Protein AF-A0A1H5RF26-F1 (afdb_monomer)

Foldseek 3Di:
DDDDDPPPPVPDDDDDDDPQWDWDWAQPDDDPLRDIWIWTDDPPDIDIDDDDSDPVCVVVVVVVVVVVVVVVVVVVVVVVVCVVPVDVPPPPD

Secondary structure (DSSP, 8-state):
-----------PPP----TT-EEEEE---SSTTS--EEEEE-SS-EEEEPPPSSHHHHHHHHHHHHHHHHHHHHHHHHHHHHHH-SSTTS---

Solvent-accessible surface area (backbone atoms only — not comparable to full-atom values): 6082 Å² total; per-residue (Å²): 140,79,84,76,79,82,75,81,70,77,83,74,85,85,82,83,92,55,95,80,44,48,78,50,78,44,78,70,50,95,50,93,73,42,55,51,32,44,38,40,39,42,95,89,52,70,50,70,48,81,57,69,80,50,77,87,49,42,65,59,52,51,53,50,52,52,52,52,51,52,54,51,49,54,50,49,52,55,50,50,50,44,69,77,47,81,60,85,84,74,84,86,125

Nearest PDB structures (foldseek):
  3f3f-assembly1_H  TM=2.815E-01  e=5.971E+00  Saccharomyces cerevisiae
  3f3f-assembly1_D  TM=2.711E-01  e=5.604E+00  Saccharomyces cerevisiae

Mean predicted aligned error: 11.02 Å

Sequence (93 aa):
MLAATETSRVAGVTWTVGAEDSVSVEETGPEWKDPPVLVVAGRRSAVLLAVPAGPEEWSACVTFLLRLRDGAGELAEMLAGRVADPGGRDECR

pLDDT: mean 77.76, std 16.04, range [37.5, 96.06]

Organism: NCBI:txid218821

Structure (mmCIF, N/CA/C/O backbone):
data_AF-A0A1H5RF26-F1
#
_entry.id   AF-A0A1H5RF26-F1
#
loop_
_atom_site.group_PDB
_atom_site.id
_atom_site.type_symbol
_atom_site.label_atom_id
_atom_site.label_alt_id
_atom_site.label_comp_id
_atom_site.label_asym_id
_atom_site.label_entity_id
_atom_site.label_seq_id
_atom_site.pdbx_PDB_ins_code
_atom_site.Cartn_x
_atom_site.Cartn_y
_atom_site.Cartn_z
_atom_site.occupancy
_atom_site.B_iso_or_equiv
_atom_site.auth_seq_id
_atom_site.auth_comp_id
_atom_site.auth_asym_id
_atom_site.auth_atom_id
_atom_site.pdbx_PDB_model_num
ATOM 1 N N . MET A 1 1 ? -36.415 -26.270 -7.556 1.00 39.12 1 MET A N 1
ATOM 2 C CA . MET A 1 1 ? -35.883 -25.225 -6.660 1.00 39.12 1 MET A CA 1
ATOM 3 C C . MET A 1 1 ? -34.393 -25.484 -6.496 1.00 39.12 1 MET A C 1
ATOM 5 O O . MET A 1 1 ? -34.024 -26.405 -5.787 1.00 39.12 1 MET A O 1
ATOM 9 N N . LEU A 1 2 ? -33.561 -24.761 -7.245 1.00 37.50 2 LEU A N 1
ATOM 10 C CA . LEU A 1 2 ? -32.102 -24.778 -7.121 1.00 37.50 2 LEU A CA 1
ATOM 11 C C . LEU A 1 2 ? -31.700 -23.335 -6.829 1.00 37.50 2 LEU A C 1
ATOM 13 O O . LEU A 1 2 ? -31.907 -22.464 -7.672 1.00 37.50 2 LEU A O 1
ATOM 17 N N . ALA A 1 3 ? -31.223 -23.078 -5.612 1.00 41.22 3 ALA A N 1
ATOM 18 C CA . ALA A 1 3 ? -30.597 -21.809 -5.280 1.00 41.22 3 ALA A CA 1
ATOM 19 C C . ALA A 1 3 ? -29.251 -21.773 -6.008 1.00 41.22 3 ALA A C 1
ATOM 21 O O . ALA A 1 3 ? -28.384 -22.608 -5.753 1.00 41.22 3 ALA A O 1
ATOM 22 N N . ALA A 1 4 ? -29.116 -20.861 -6.968 1.00 44.41 4 ALA A N 1
ATOM 23 C CA . ALA A 1 4 ? -27.837 -20.585 -7.593 1.00 44.41 4 ALA A CA 1
ATOM 24 C C . ALA A 1 4 ? -26.905 -20.009 -6.525 1.00 44.41 4 ALA A C 1
ATOM 26 O O . ALA A 1 4 ? -27.237 -19.028 -5.863 1.00 44.41 4 ALA A O 1
ATOM 27 N N . THR A 1 5 ? -25.758 -20.654 -6.345 1.00 48.12 5 THR A N 1
ATOM 28 C CA . THR A 1 5 ? -24.670 -20.192 -5.495 1.00 48.12 5 THR A CA 1
ATOM 29 C C . THR A 1 5 ? -24.233 -18.822 -5.999 1.00 48.12 5 THR A C 1
ATOM 31 O O . THR A 1 5 ? -23.670 -18.702 -7.091 1.00 48.12 5 THR A O 1
ATOM 34 N N . GLU A 1 6 ? -24.530 -17.783 -5.224 1.00 41.81 6 GLU A N 1
ATOM 35 C CA . GLU A 1 6 ? -24.053 -16.432 -5.473 1.00 41.81 6 GLU A CA 1
ATOM 36 C C . GLU A 1 6 ? -22.527 -16.459 -5.372 1.00 41.81 6 GLU A C 1
ATOM 38 O O . GLU A 1 6 ? -21.929 -16.476 -4.298 1.00 41.81 6 GLU A O 1
ATOM 43 N N . THR A 1 7 ? -21.878 -16.574 -6.527 1.00 47.12 7 THR A N 1
ATOM 44 C CA . THR A 1 7 ? -20.433 -16.428 -6.624 1.00 47.12 7 THR A CA 1
ATOM 45 C C . THR A 1 7 ? -20.191 -14.934 -6.512 1.00 47.12 7 THR A C 1
ATOM 47 O O . THR A 1 7 ? -20.289 -14.223 -7.513 1.00 47.12 7 THR A O 1
ATOM 50 N N . SER A 1 8 ? -19.955 -14.444 -5.292 1.00 42.16 8 SER A N 1
ATOM 51 C CA . SER A 1 8 ? -19.483 -13.080 -5.067 1.00 42.16 8 SER A CA 1
ATOM 52 C C . SER A 1 8 ? -18.147 -12.932 -5.793 1.00 42.16 8 SER A C 1
ATOM 54 O O . SER A 1 8 ? -17.079 -13.276 -5.287 1.00 42.16 8 SER A O 1
ATOM 56 N N . ARG A 1 9 ? -18.211 -12.500 -7.055 1.00 52.72 9 ARG A N 1
ATOM 57 C CA . ARG A 1 9 ? -17.066 -11.937 -7.751 1.00 52.72 9 ARG A CA 1
ATOM 58 C C . ARG A 1 9 ? -16.766 -10.666 -6.986 1.00 52.72 9 ARG A C 1
ATOM 60 O O . ARG A 1 9 ? -17.483 -9.684 -7.147 1.00 52.72 9 ARG A O 1
ATOM 67 N N . VAL A 1 10 ? -15.749 -10.702 -6.132 1.00 50.50 10 VAL A N 1
ATOM 68 C CA . VAL A 1 10 ? -15.177 -9.483 -5.567 1.00 50.50 10 VAL A CA 1
ATOM 69 C C . VAL A 1 10 ? -14.884 -8.572 -6.758 1.00 50.50 10 VAL A C 1
ATOM 71 O O . VAL A 1 10 ? -14.031 -8.888 -7.589 1.00 50.50 10 VAL A O 1
ATOM 74 N N . ALA A 1 11 ? -15.670 -7.507 -6.912 1.00 59.72 11 ALA A N 1
ATOM 75 C CA . ALA A 1 11 ? -15.486 -6.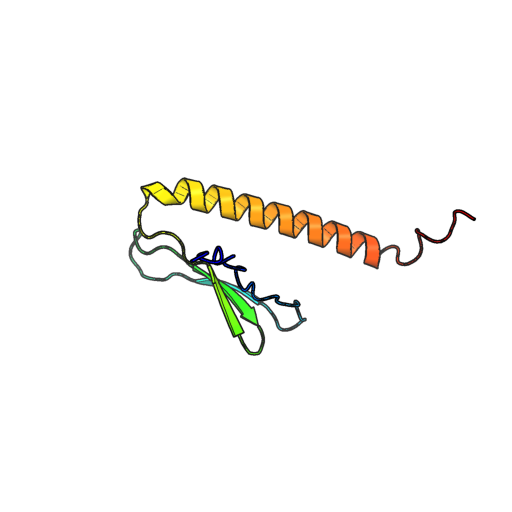529 -7.969 1.00 59.72 11 ALA A CA 1
ATOM 76 C C . ALA A 1 11 ? -14.236 -5.721 -7.612 1.00 59.72 11 ALA A C 1
ATOM 78 O O . ALA A 1 11 ? -14.308 -4.704 -6.930 1.00 59.72 11 ALA A O 1
ATOM 79 N N . GLY A 1 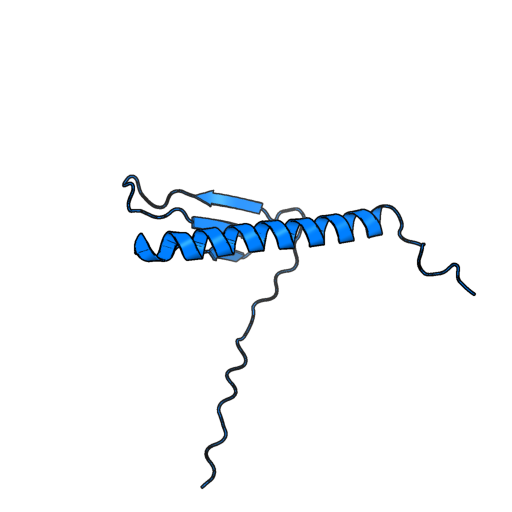12 ? -13.068 -6.244 -7.983 1.00 57.88 12 GLY A N 1
ATOM 80 C CA . GLY A 1 12 ? -11.801 -5.559 -7.782 1.00 57.88 12 GLY A CA 1
ATOM 81 C C . GLY A 1 12 ? -11.744 -4.309 -8.652 1.00 57.88 12 GLY A C 1
ATOM 82 O O . GLY A 1 12 ? -12.057 -4.358 -9.841 1.00 57.88 12 GLY A O 1
ATOM 83 N N . VAL A 1 13 ? -11.331 -3.187 -8.070 1.00 67.88 13 VAL A N 1
ATOM 84 C CA . VAL A 1 13 ? -10.956 -1.999 -8.838 1.00 67.88 13 VAL A CA 1
ATOM 85 C C . VAL A 1 13 ? -9.518 -2.199 -9.304 1.00 67.88 13 VAL A C 1
ATOM 87 O O . VAL A 1 13 ? -8.617 -2.376 -8.487 1.00 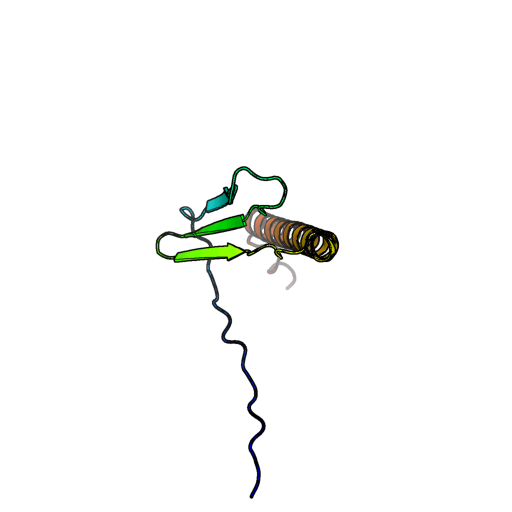67.88 13 VAL A O 1
ATOM 90 N N . THR A 1 14 ? -9.292 -2.199 -10.616 1.00 69.56 14 THR A N 1
ATOM 91 C CA . THR A 1 14 ? -7.938 -2.191 -11.181 1.00 69.56 14 THR A CA 1
ATOM 92 C C . THR A 1 14 ? -7.490 -0.750 -11.380 1.00 69.56 14 THR A C 1
ATOM 94 O O . THR A 1 14 ? -8.154 0.014 -12.077 1.00 69.56 14 THR A O 1
ATOM 97 N N . TRP A 1 15 ? -6.349 -0.392 -10.794 1.00 72.69 15 TRP A N 1
ATOM 98 C CA . TRP A 1 15 ? -5.705 0.905 -10.985 1.00 72.69 15 TRP A CA 1
ATOM 99 C C . TRP A 1 15 ? -4.423 0.736 -11.808 1.00 72.69 15 TRP A C 1
ATOM 101 O O . TRP A 1 15 ? -3.535 -0.034 -11.450 1.00 72.69 15 TRP A O 1
ATOM 111 N N . THR A 1 16 ? -4.334 1.456 -12.927 1.00 79.44 16 THR A N 1
ATOM 112 C CA . THR A 1 16 ? -3.099 1.657 -13.697 1.00 79.44 16 THR A CA 1
ATOM 113 C C . THR A 1 16 ? -2.343 2.899 -13.215 1.00 79.44 16 THR A C 1
ATOM 115 O O . THR A 1 16 ? -2.857 4.005 -13.360 1.00 79.44 16 THR A O 1
ATOM 118 N N . VAL A 1 17 ? -1.132 2.713 -12.682 1.00 80.44 17 VAL A N 1
ATOM 119 C CA . VAL A 1 17 ? -0.281 3.800 -12.164 1.00 80.44 17 VAL A CA 1
ATOM 120 C C . VAL A 1 17 ? 0.156 4.745 -13.291 1.00 80.44 17 VAL A C 1
ATOM 122 O O . VAL A 1 17 ? 0.678 4.298 -14.314 1.00 80.44 17 VAL A O 1
ATOM 125 N N . GLY A 1 18 ? -0.049 6.047 -13.095 1.00 79.19 18 GLY A N 1
ATOM 126 C CA . GLY A 1 18 ? 0.410 7.139 -13.952 1.00 79.19 18 GLY A CA 1
ATOM 127 C C . GLY A 1 18 ? 1.424 8.054 -13.256 1.00 79.19 18 GLY A C 1
ATOM 128 O O . GLY A 1 18 ? 1.621 7.985 -12.050 1.00 79.19 18 GLY A O 1
ATOM 129 N N . ALA A 1 19 ? 2.066 8.940 -14.022 1.00 77.50 19 ALA A N 1
ATOM 130 C CA . ALA A 1 19 ? 3.141 9.813 -13.527 1.00 77.50 19 ALA A CA 1
ATOM 131 C C . ALA A 1 19 ? 2.705 10.833 -12.454 1.00 77.50 19 ALA A C 1
ATOM 133 O O . ALA A 1 19 ? 3.538 11.313 -11.694 1.00 77.50 19 ALA A O 1
ATOM 134 N N . GLU A 1 20 ? 1.413 11.158 -12.406 1.00 80.06 20 GLU A N 1
ATOM 135 C CA . GLU A 1 20 ? 0.828 12.108 -11.450 1.00 80.06 20 GLU A CA 1
ATOM 136 C C . GLU A 1 20 ? 0.277 11.413 -10.194 1.00 80.06 20 GLU A C 1
ATOM 138 O O . GLU A 1 20 ? -0.254 12.082 -9.307 1.00 80.06 20 GLU A O 1
ATOM 143 N N . ASP A 1 21 ? 0.336 10.079 -10.138 1.00 85.62 21 ASP A N 1
ATOM 144 C CA . ASP A 1 21 ? -0.159 9.324 -8.994 1.00 85.62 21 ASP A CA 1
ATOM 145 C C . ASP A 1 21 ? 0.873 9.374 -7.855 1.00 85.62 21 ASP A C 1
ATOM 147 O O . ASP A 1 21 ? 2.083 9.292 -8.078 1.00 85.62 21 ASP A O 1
ATOM 151 N N . SER A 1 22 ? 0.399 9.509 -6.619 1.00 84.75 22 SER A N 1
ATOM 152 C CA . SER A 1 22 ? 1.234 9.662 -5.430 1.00 84.75 22 SER A CA 1
ATOM 153 C C . SER A 1 22 ? 0.842 8.692 -4.318 1.00 84.75 22 SER A C 1
ATOM 155 O O . SER A 1 22 ? -0.267 8.153 -4.280 1.00 84.75 22 SER A O 1
ATOM 157 N N . VAL A 1 23 ? 1.786 8.459 -3.404 1.00 87.38 23 VAL A N 1
ATOM 158 C CA . VAL A 1 23 ? 1.601 7.640 -2.203 1.00 87.38 23 VAL A CA 1
ATOM 159 C C . VAL A 1 23 ? 2.071 8.442 -0.993 1.00 87.38 23 VAL A C 1
ATOM 161 O O . VAL A 1 23 ? 3.206 8.921 -0.981 1.00 87.38 23 VAL A O 1
ATOM 164 N N . SER A 1 24 ? 1.219 8.585 0.020 1.00 86.38 24 SER A N 1
ATOM 165 C CA . SER A 1 24 ? 1.505 9.309 1.266 1.00 86.38 24 SER A CA 1
ATOM 166 C C . SER A 1 24 ? 0.940 8.579 2.486 1.00 86.38 24 SER A C 1
ATOM 168 O O . SER A 1 24 ? 0.041 7.748 2.374 1.00 86.38 24 SER A O 1
ATOM 170 N N . VAL A 1 25 ? 1.481 8.885 3.667 1.00 88.38 25 VAL A N 1
ATOM 171 C CA . VAL A 1 25 ? 0.917 8.473 4.961 1.00 88.38 25 VAL A CA 1
ATOM 172 C C . VAL A 1 25 ? 0.366 9.718 5.641 1.00 88.38 25 VAL A C 1
ATOM 174 O O . VAL A 1 25 ? 1.067 10.728 5.716 1.00 88.38 25 VAL A O 1
ATOM 177 N N . GLU A 1 26 ? -0.874 9.648 6.113 1.00 87.50 26 GLU A N 1
ATOM 178 C CA . GLU A 1 26 ? -1.555 10.752 6.788 1.00 87.50 26 GLU A CA 1
ATOM 179 C C . GLU A 1 26 ? -1.974 10.340 8.201 1.00 87.50 26 GLU A C 1
ATOM 181 O O . GLU A 1 26 ? -2.525 9.257 8.415 1.00 87.50 26 GLU A O 1
ATOM 186 N N . GLU A 1 27 ? -1.713 11.219 9.167 1.00 86.75 27 GLU A N 1
ATOM 187 C CA . GLU A 1 27 ? -2.211 11.073 10.534 1.00 86.75 27 GLU A CA 1
ATOM 188 C C . GLU A 1 27 ? -3.719 11.342 10.555 1.00 86.75 27 GLU A C 1
ATOM 190 O O . GLU A 1 27 ? -4.193 12.330 9.988 1.00 86.75 27 GLU A O 1
ATOM 195 N N . THR A 1 28 ? -4.483 10.475 11.217 1.00 83.00 28 THR A N 1
ATOM 196 C CA . THR A 1 28 ? -5.950 10.603 11.286 1.00 83.00 28 THR A CA 1
ATOM 197 C C . THR A 1 28 ? -6.431 11.385 12.503 1.00 83.00 28 THR A C 1
ATOM 199 O O . THR A 1 28 ? -7.565 11.867 12.514 1.00 83.00 28 THR A O 1
ATOM 202 N N . GLY A 1 29 ? -5.571 11.559 13.506 1.00 82.12 29 GLY A N 1
ATOM 203 C CA . GLY A 1 29 ? -5.865 12.298 14.723 1.00 82.12 29 GLY A CA 1
ATOM 204 C C . GLY A 1 29 ? -4.620 12.485 15.596 1.00 82.12 29 GLY A C 1
ATOM 205 O O . GLY A 1 29 ? -3.557 11.948 15.291 1.00 82.12 29 GLY A O 1
ATOM 206 N N . PRO A 1 30 ? -4.705 13.320 16.643 1.00 80.88 30 PRO A N 1
ATOM 207 C CA . PRO A 1 30 ? -3.566 13.639 17.498 1.00 80.88 30 PRO A CA 1
ATOM 208 C C . PRO A 1 30 ? -3.308 12.593 18.596 1.00 80.88 30 PRO A C 1
ATOM 210 O O . PRO A 1 30 ? -2.311 12.710 19.312 1.00 80.88 30 PRO A O 1
ATOM 213 N N . GLU A 1 31 ? -4.206 11.626 18.808 1.00 80.50 31 GLU A N 1
ATOM 214 C CA . GLU A 1 31 ? -4.059 10.622 19.858 1.00 80.50 31 GLU A CA 1
ATOM 215 C C . GLU A 1 31 ? -3.314 9.382 19.345 1.00 80.50 31 GLU A C 1
ATOM 217 O O . GLU A 1 31 ? -3.490 8.951 18.215 1.00 80.50 31 GLU A O 1
ATOM 222 N N . TRP A 1 32 ? -2.534 8.721 20.209 1.00 77.50 32 TRP A N 1
ATOM 223 C CA . TRP A 1 32 ? -1.775 7.509 19.840 1.00 77.50 32 TRP A CA 1
ATOM 224 C C . TRP A 1 32 ? -2.650 6.340 19.359 1.00 77.50 32 TRP A C 1
ATOM 226 O O . TRP A 1 32 ? -2.154 5.404 18.739 1.00 77.50 32 TRP A O 1
ATOM 236 N N . LYS A 1 33 ? -3.936 6.371 19.717 1.00 78.06 33 LYS A N 1
ATOM 237 C CA . LYS A 1 33 ? -4.945 5.376 19.347 1.00 78.06 33 LYS A CA 1
ATOM 238 C C . LYS A 1 33 ? -5.576 5.661 17.981 1.00 78.06 33 LYS A C 1
ATOM 240 O O . LYS A 1 33 ? -6.295 4.800 17.485 1.00 78.06 33 LYS A O 1
ATOM 245 N N . ASP A 1 34 ? -5.348 6.847 17.417 1.00 79.00 34 ASP A N 1
ATOM 246 C CA . ASP A 1 34 ? -5.843 7.231 16.100 1.00 79.00 34 ASP A CA 1
ATOM 247 C C . ASP A 1 34 ? -4.886 6.635 15.058 1.00 79.00 34 ASP A C 1
ATOM 249 O O . ASP A 1 34 ? -3.717 7.021 15.003 1.00 79.00 34 ASP A O 1
ATOM 253 N N . PRO A 1 35 ? -5.312 5.636 14.268 1.00 81.00 35 PRO A N 1
ATOM 254 C CA . PRO A 1 35 ? -4.375 4.925 13.420 1.00 81.00 35 PRO A CA 1
ATOM 255 C C . PRO A 1 35 ? -4.111 5.720 12.130 1.00 81.00 35 PRO A C 1
ATOM 257 O O . PRO A 1 35 ? -5.063 6.217 11.521 1.00 81.00 35 PRO A O 1
ATOM 260 N N . PRO A 1 36 ? -2.858 5.830 11.657 1.00 84.06 36 PRO A N 1
ATOM 261 C CA . PRO A 1 36 ? -2.560 6.530 10.412 1.00 84.06 36 PRO A CA 1
ATOM 262 C C . PRO A 1 36 ? -3.163 5.796 9.209 1.00 84.06 36 PRO A C 1
ATOM 264 O O . PRO A 1 36 ? -3.432 4.593 9.261 1.00 84.06 36 PRO A O 1
ATOM 267 N N . VAL A 1 37 ? -3.337 6.506 8.097 1.00 86.31 37 VAL A N 1
ATOM 268 C CA . VAL A 1 37 ? -3.826 5.933 6.835 1.00 86.31 37 VAL A CA 1
ATOM 269 C C . VAL A 1 37 ? -2.776 6.046 5.742 1.00 86.31 37 VAL A C 1
ATOM 271 O O . VAL A 1 37 ? -2.091 7.059 5.614 1.00 86.31 37 VAL A O 1
ATOM 274 N N 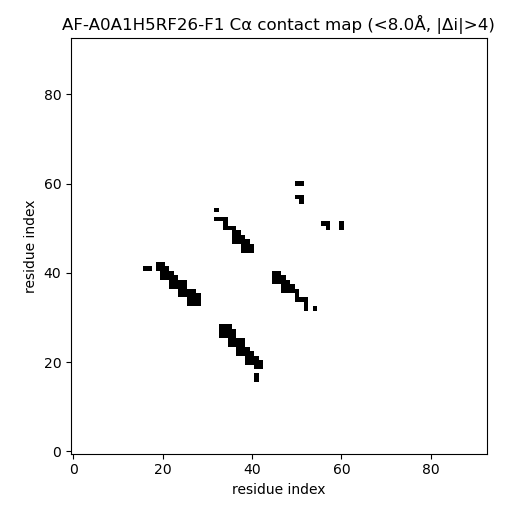. LEU A 1 38 ? -2.663 4.999 4.923 1.00 85.31 38 LEU A N 1
ATOM 275 C CA . LEU A 1 38 ? -1.914 5.063 3.671 1.00 85.31 38 LEU A CA 1
ATOM 276 C C . LEU A 1 38 ? -2.863 5.543 2.573 1.00 85.31 38 LEU A C 1
ATOM 278 O O . LEU A 1 38 ? -3.881 4.897 2.305 1.00 85.31 38 LEU A O 1
ATOM 282 N N . VAL A 1 39 ? -2.515 6.652 1.933 1.00 84.19 39 VAL A N 1
ATOM 283 C CA . VAL A 1 39 ? -3.260 7.229 0.819 1.00 84.19 39 VAL A CA 1
ATOM 284 C C . VAL A 1 39 ? -2.491 6.962 -0.463 1.00 84.19 39 VAL A C 1
ATOM 286 O O . VAL A 1 39 ? -1.337 7.356 -0.614 1.00 84.19 39 VAL A O 1
ATOM 289 N N . VAL A 1 40 ? -3.149 6.296 -1.404 1.00 84.50 40 VAL A N 1
ATOM 290 C CA . VAL A 1 40 ? -2.703 6.227 -2.793 1.00 84.50 40 VAL A CA 1
ATOM 291 C C . VAL A 1 40 ? -3.637 7.154 -3.558 1.00 84.50 40 VAL A C 1
ATOM 293 O O . VAL A 1 40 ? -4.831 6.869 -3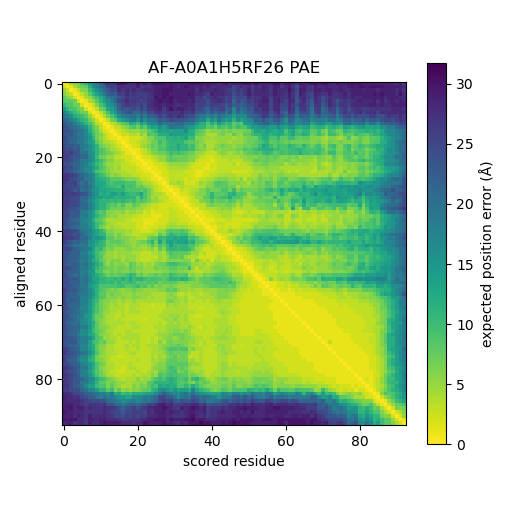.674 1.00 84.50 40 VAL A O 1
ATOM 296 N N . ALA A 1 41 ? -3.127 8.281 -4.047 1.00 83.06 41 ALA A N 1
ATOM 297 C CA . ALA A 1 41 ? -3.914 9.293 -4.744 1.00 83.06 41 ALA A CA 1
ATOM 298 C C . ALA A 1 41 ? -3.582 9.301 -6.235 1.00 83.06 41 ALA A C 1
ATOM 300 O O . ALA A 1 41 ? -2.428 9.417 -6.628 1.00 83.06 41 ALA A O 1
ATOM 301 N N . GLY A 1 42 ? -4.609 9.184 -7.069 1.00 78.06 42 GLY A N 1
ATOM 302 C CA . GLY A 1 42 ? -4.509 9.397 -8.501 1.00 78.06 42 GLY A CA 1
ATOM 303 C C . GLY A 1 42 ? -5.335 10.590 -8.940 1.00 78.06 42 GLY A C 1
ATOM 304 O O . GLY A 1 42 ? -6.118 11.161 -8.178 1.00 78.06 42 GLY A O 1
ATOM 305 N N . ARG A 1 43 ? -5.215 10.955 -10.216 1.00 71.75 43 ARG A N 1
ATOM 306 C CA . ARG A 1 43 ? -5.801 12.200 -10.749 1.00 71.75 43 ARG A CA 1
ATOM 307 C C . ARG A 1 43 ? -7.318 12.357 -10.530 1.00 71.75 43 ARG A C 1
ATOM 309 O O . ARG A 1 43 ? -7.824 13.477 -10.564 1.00 71.75 43 ARG A O 1
ATOM 316 N N . ARG A 1 44 ? -8.066 11.258 -10.385 1.00 71.50 44 ARG A N 1
ATOM 317 C CA . ARG A 1 44 ? -9.539 11.267 -10.230 1.00 71.50 44 ARG A CA 1
ATOM 318 C C . ARG A 1 44 ? -10.060 10.430 -9.064 1.00 71.50 44 ARG A C 1
ATOM 320 O O . ARG A 1 44 ? -11.266 10.410 -8.837 1.00 71.50 44 ARG A O 1
ATOM 327 N N . SER A 1 45 ? -9.189 9.718 -8.364 1.00 72.31 45 SER A N 1
ATOM 328 C CA . SER A 1 45 ? -9.584 8.751 -7.343 1.00 72.31 45 SER A CA 1
ATOM 329 C C . SER A 1 45 ? -8.459 8.564 -6.347 1.00 72.31 45 SER A C 1
ATOM 331 O O . SER A 1 45 ? -7.300 8.516 -6.747 1.00 72.31 45 SER A O 1
ATOM 333 N N . ALA A 1 46 ? -8.810 8.398 -5.078 1.00 76.81 46 ALA A N 1
ATOM 334 C CA . ALA A 1 46 ? -7.882 7.972 -4.046 1.00 76.81 46 ALA A CA 1
ATOM 335 C C . ALA A 1 46 ? -8.342 6.631 -3.475 1.00 76.81 46 ALA A C 1
ATOM 337 O O . ALA A 1 46 ? -9.541 6.394 -3.308 1.00 76.81 46 ALA A O 1
ATOM 338 N N . VAL A 1 47 ? -7.381 5.764 -3.184 1.00 81.31 47 VAL A N 1
ATOM 339 C CA . VAL A 1 47 ? -7.584 4.551 -2.399 1.00 81.31 47 VAL A CA 1
ATOM 340 C C . VAL A 1 47 ? -6.948 4.794 -1.043 1.00 81.31 47 VAL A C 1
ATOM 342 O O . VAL A 1 47 ? -5.765 5.120 -0.958 1.00 81.31 47 VAL A O 1
ATOM 345 N N . LEU A 1 48 ? -7.744 4.636 0.010 1.00 80.81 48 LEU A N 1
ATOM 346 C CA . LEU A 1 48 ? -7.264 4.689 1.382 1.00 80.81 48 LEU A CA 1
ATOM 347 C C . LEU A 1 48 ? -7.174 3.269 1.921 1.00 80.81 48 LEU A C 1
ATOM 349 O O . LEU A 1 48 ? -8.144 2.510 1.857 1.00 80.81 48 LEU A O 1
ATOM 353 N N . LEU A 1 49 ? -6.019 2.921 2.476 1.00 83.56 49 LEU A N 1
ATOM 354 C CA . LEU A 1 49 ? -5.888 1.717 3.275 1.00 83.56 49 LEU A CA 1
ATOM 355 C C . LEU A 1 49 ? -6.250 2.059 4.723 1.00 83.56 49 LEU A C 1
ATOM 357 O O . LEU A 1 49 ? -5.490 2.732 5.419 1.00 83.56 49 LEU A O 1
ATOM 361 N N . ALA A 1 50 ? -7.420 1.603 5.162 1.00 80.88 50 ALA A N 1
ATOM 362 C CA . ALA A 1 50 ? -7.844 1.755 6.545 1.00 80.88 50 ALA A CA 1
ATOM 363 C C . ALA A 1 50 ? -7.078 0.775 7.443 1.00 80.88 50 ALA A C 1
ATOM 365 O O . ALA A 1 50 ? -7.059 -0.432 7.190 1.00 80.88 50 ALA A O 1
ATOM 366 N N . VAL A 1 51 ? -6.467 1.301 8.499 1.00 83.88 51 VAL A N 1
ATOM 367 C CA . VAL A 1 51 ? -5.850 0.499 9.555 1.00 83.88 51 VAL A CA 1
ATOM 368 C C . VAL A 1 51 ? -6.932 0.121 10.577 1.00 83.88 51 VAL A C 1
ATOM 370 O O . VAL A 1 51 ? -7.789 0.955 10.885 1.00 83.88 51 VAL A O 1
ATOM 373 N N . PRO A 1 52 ? -6.941 -1.121 11.097 1.00 84.38 52 PRO A N 1
ATOM 374 C CA . PRO A 1 52 ? -7.894 -1.530 12.123 1.00 84.38 52 PRO A CA 1
ATOM 375 C C . PRO A 1 52 ? -7.862 -0.613 13.351 1.00 84.38 52 PRO A C 1
ATOM 377 O O . PRO A 1 52 ? -6.800 -0.156 13.767 1.00 84.38 52 PRO A O 1
ATOM 380 N N . ALA A 1 53 ? -9.021 -0.373 13.965 1.00 79.12 53 ALA A N 1
ATOM 381 C CA . ALA A 1 53 ? -9.119 0.499 15.138 1.00 79.12 53 ALA A CA 1
ATOM 382 C C . ALA A 1 53 ? -8.511 -0.130 16.408 1.00 79.12 53 ALA A C 1
ATOM 384 O O . ALA A 1 53 ? -8.075 0.592 17.301 1.00 79.12 53 ALA A O 1
ATOM 385 N N . GLY A 1 54 ? -8.496 -1.464 16.495 1.00 83.00 54 GLY A N 1
ATOM 386 C CA . GLY A 1 54 ? -8.002 -2.210 17.652 1.00 83.00 54 GLY A CA 1
ATOM 387 C C . GLY A 1 54 ? -6.484 -2.434 17.606 1.00 83.00 54 GLY A C 1
ATOM 388 O O . GLY A 1 54 ? -6.003 -3.048 16.646 1.00 83.00 54 GLY A O 1
ATOM 389 N N . PRO A 1 55 ? -5.714 -2.016 18.633 1.00 82.00 55 PRO A N 1
ATOM 390 C CA . PRO A 1 55 ? -4.273 -2.269 18.718 1.00 82.00 55 PRO A CA 1
ATOM 391 C C . PRO A 1 55 ? -3.882 -3.750 18.621 1.00 82.00 55 PRO A C 1
ATOM 393 O O . PRO A 1 55 ? -2.790 -4.090 18.166 1.00 82.00 55 PRO A O 1
ATOM 396 N N . GLU A 1 56 ? -4.775 -4.646 19.027 1.00 87.56 56 GLU A N 1
ATOM 397 C CA . GLU A 1 56 ? -4.614 -6.094 18.943 1.00 87.56 56 GLU A CA 1
ATOM 398 C C . GLU A 1 56 ? -4.510 -6.613 17.498 1.00 87.56 56 GLU A C 1
ATOM 400 O O . GLU A 1 56 ? -3.859 -7.630 17.253 1.00 87.56 56 GLU A O 1
ATOM 405 N N . GLU A 1 57 ? -5.076 -5.894 16.525 1.00 87.56 57 GLU A N 1
ATOM 406 C CA . GLU A 1 57 ? -5.039 -6.257 15.103 1.00 87.56 57 GLU A CA 1
ATOM 407 C C . GLU A 1 57 ? -3.863 -5.600 14.359 1.00 87.56 57 GLU A C 1
ATOM 409 O O . GLU A 1 57 ? -3.526 -5.985 13.232 1.00 87.56 57 GLU A O 1
ATOM 414 N N . TRP A 1 58 ? -3.177 -4.636 14.984 1.00 89.81 58 TRP A N 1
ATOM 415 C CA . TRP A 1 58 ? -2.119 -3.859 14.334 1.00 89.81 58 TRP A CA 1
ATOM 416 C C . TRP A 1 58 ? -0.921 -4.711 13.932 1.00 89.81 58 TRP A C 1
ATOM 418 O O . TRP A 1 58 ? -0.333 -4.469 12.884 1.00 89.81 58 TRP A O 1
ATOM 428 N N . SER A 1 59 ? -0.579 -5.752 14.697 1.00 90.56 59 SER A N 1
ATOM 429 C CA . SER A 1 59 ? 0.518 -6.661 14.330 1.00 90.56 59 SER A CA 1
ATOM 430 C C . SER A 1 59 ? 0.261 -7.369 12.990 1.00 90.56 59 SER A C 1
ATOM 432 O O . SER A 1 59 ? 1.156 -7.470 12.141 1.00 90.56 59 SER A O 1
AT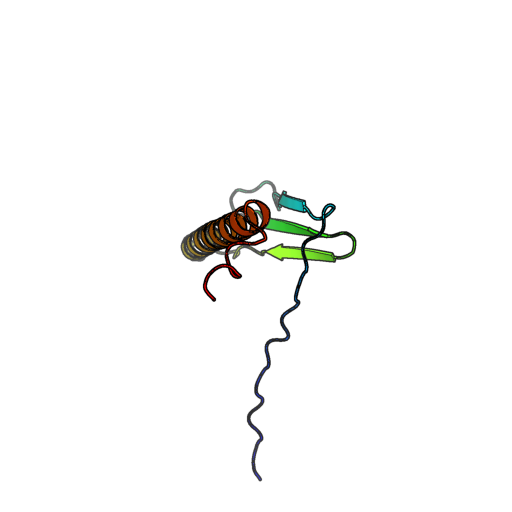OM 434 N N . ALA A 1 60 ? -0.981 -7.804 12.757 1.00 89.06 60 ALA A N 1
ATOM 435 C CA . ALA A 1 60 ? -1.382 -8.393 11.485 1.00 89.06 60 ALA A CA 1
ATOM 436 C C . ALA A 1 60 ? -1.377 -7.343 10.363 1.00 89.06 60 ALA A C 1
ATOM 438 O O . ALA A 1 60 ? -0.864 -7.617 9.276 1.00 89.06 60 ALA A O 1
ATOM 439 N N . CYS A 1 61 ? -1.862 -6.128 10.646 1.00 90.50 61 CYS A N 1
ATOM 440 C CA . CYS A 1 61 ? -1.817 -5.006 9.705 1.00 90.50 61 CYS A CA 1
ATOM 441 C C . CYS A 1 61 ? -0.375 -4.659 9.292 1.00 90.50 61 CYS A C 1
ATOM 443 O O . CYS A 1 61 ? -0.085 -4.546 8.103 1.00 90.50 61 CYS A O 1
ATOM 445 N N . VAL A 1 62 ? 0.559 -4.577 10.245 1.00 92.38 62 VAL A N 1
ATOM 446 C CA . VAL A 1 62 ? 1.992 -4.351 9.987 1.00 92.38 62 VAL A CA 1
ATOM 447 C C . VAL A 1 62 ? 2.564 -5.459 9.107 1.00 92.38 62 VAL A C 1
ATOM 449 O O . VAL A 1 62 ? 3.247 -5.180 8.124 1.00 92.38 62 VAL A O 1
ATOM 452 N N . THR A 1 63 ? 2.251 -6.719 9.408 1.00 94.38 63 THR A N 1
ATOM 453 C CA . THR A 1 63 ? 2.726 -7.862 8.614 1.00 94.38 63 THR A CA 1
ATOM 454 C C . THR A 1 63 ? 2.221 -7.792 7.171 1.00 94.38 63 THR A C 1
ATOM 456 O O . THR A 1 63 ? 2.974 -8.059 6.234 1.00 94.38 63 THR A O 1
ATOM 459 N N . PHE A 1 64 ? 0.957 -7.411 6.975 1.00 92.44 64 PHE A N 1
ATOM 460 C CA . PHE A 1 64 ? 0.383 -7.204 5.649 1.00 92.44 64 PHE A CA 1
ATOM 461 C C . PHE A 1 64 ? 1.069 -6.054 4.899 1.00 92.44 64 PHE A C 1
ATOM 463 O O . PHE A 1 64 ? 1.460 -6.235 3.748 1.00 92.44 64 PHE A O 1
ATOM 470 N N . LEU A 1 65 ? 1.279 -4.908 5.554 1.00 91.88 65 LEU A N 1
ATOM 471 C CA . LEU A 1 65 ? 1.957 -3.746 4.968 1.00 91.88 65 LEU A CA 1
ATOM 472 C C . LEU A 1 65 ? 3.391 -4.067 4.526 1.00 91.88 65 LEU A C 1
ATOM 474 O O . LEU A 1 65 ? 3.811 -3.646 3.450 1.00 91.88 65 LEU A O 1
ATOM 478 N N . LEU A 1 66 ? 4.130 -4.849 5.318 1.00 94.19 66 LEU A N 1
ATOM 479 C CA . LEU A 1 66 ? 5.476 -5.297 4.953 1.00 94.19 66 LEU A CA 1
ATOM 480 C C . LEU A 1 66 ? 5.452 -6.185 3.704 1.00 94.19 66 LEU A C 1
ATOM 482 O O . LEU A 1 66 ? 6.214 -5.944 2.775 1.00 94.19 66 LEU A O 1
ATOM 486 N N . ARG A 1 67 ? 4.522 -7.144 3.630 1.00 94.75 67 ARG A N 1
ATOM 487 C CA . ARG A 1 67 ? 4.353 -7.989 2.435 1.00 94.75 67 ARG A CA 1
ATOM 488 C C . ARG A 1 67 ? 3.953 -7.182 1.202 1.00 94.75 67 ARG A C 1
ATOM 490 O O . ARG A 1 67 ? 4.429 -7.474 0.110 1.00 94.75 67 ARG A O 1
ATOM 497 N N . LEU A 1 68 ? 3.093 -6.176 1.370 1.00 91.12 68 LEU A N 1
ATOM 498 C CA . LEU A 1 68 ? 2.705 -5.267 0.293 1.00 91.12 68 LEU A CA 1
ATOM 499 C C . LEU A 1 68 ? 3.916 -4.489 -0.235 1.00 91.12 68 LEU A C 1
ATOM 501 O O . LEU A 1 68 ? 4.107 -4.416 -1.447 1.00 91.12 68 LEU A O 1
ATOM 505 N N . ARG A 1 69 ? 4.748 -3.946 0.663 1.00 91.31 69 ARG A N 1
ATOM 506 C CA . ARG A 1 69 ? 5.997 -3.260 0.303 1.00 91.31 69 ARG A CA 1
ATOM 507 C C . ARG A 1 69 ? 6.935 -4.187 -0.463 1.00 91.31 69 ARG A C 1
ATOM 509 O O . ARG A 1 69 ? 7.443 -3.790 -1.507 1.00 91.31 69 ARG A O 1
ATOM 516 N N . ASP A 1 70 ? 7.158 -5.393 0.047 1.00 94.94 70 ASP A N 1
ATOM 517 C CA . ASP A 1 70 ? 8.097 -6.338 -0.555 1.00 94.94 70 ASP A CA 1
ATOM 518 C C . ASP A 1 70 ? 7.614 -6.759 -1.959 1.00 94.94 70 ASP A C 1
ATOM 520 O O . ASP A 1 70 ? 8.372 -6.663 -2.921 1.00 94.94 70 ASP A O 1
ATOM 524 N N . GLY A 1 71 ? 6.322 -7.073 -2.123 1.00 94.19 71 GLY A N 1
ATOM 525 C CA . GLY A 1 71 ? 5.740 -7.380 -3.437 1.00 94.19 71 GLY A CA 1
ATOM 526 C C . GLY A 1 71 ? 5.757 -6.200 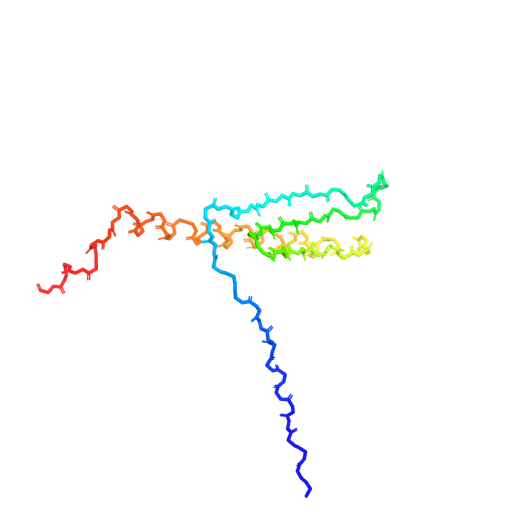-4.422 1.00 94.19 71 GLY A C 1
ATOM 527 O O . GLY A 1 71 ? 5.967 -6.394 -5.620 1.00 94.19 71 GLY A O 1
ATOM 528 N N . ALA A 1 72 ? 5.573 -4.964 -3.941 1.00 90.62 72 ALA A N 1
ATOM 529 C CA . ALA A 1 72 ? 5.728 -3.767 -4.769 1.00 90.62 72 ALA A CA 1
ATOM 530 C C . ALA A 1 72 ? 7.189 -3.559 -5.211 1.00 90.62 72 ALA A C 1
ATOM 532 O O . ALA A 1 72 ? 7.429 -3.166 -6.354 1.00 90.62 72 ALA A O 1
ATOM 533 N N . GLY A 1 73 ? 8.153 -3.857 -4.333 1.00 94.81 73 GLY A N 1
ATOM 534 C CA . GLY A 1 73 ? 9.584 -3.842 -4.639 1.00 94.81 73 GLY A CA 1
ATOM 535 C C . GLY A 1 73 ? 9.955 -4.848 -5.727 1.00 94.81 73 GLY A C 1
ATOM 536 O O . GLY A 1 73 ? 10.540 -4.462 -6.737 1.00 94.81 73 GLY A O 1
ATOM 537 N N . GLU A 1 74 ? 9.527 -6.104 -5.583 1.00 96.06 74 GLU A N 1
ATOM 538 C CA . GLU A 1 74 ? 9.737 -7.148 -6.598 1.00 96.06 74 GLU A CA 1
ATOM 539 C C . GLU A 1 74 ? 9.162 -6.740 -7.966 1.00 96.06 74 GLU A C 1
ATOM 541 O O . GLU A 1 74 ? 9.825 -6.871 -8.998 1.00 96.06 74 GLU A O 1
ATOM 546 N N . LEU A 1 75 ? 7.944 -6.181 -7.996 1.00 91.44 75 LEU A N 1
ATOM 547 C CA . LEU A 1 75 ? 7.337 -5.691 -9.236 1.00 91.44 75 LEU A CA 1
ATOM 548 C C . LEU A 1 75 ? 8.161 -4.559 -9.869 1.00 91.44 75 LEU A C 1
ATOM 550 O O . LEU A 1 75 ? 8.350 -4.549 -11.089 1.00 91.44 75 LEU A O 1
ATOM 554 N N . ALA A 1 76 ? 8.650 -3.615 -9.063 1.00 92.44 76 ALA A N 1
ATOM 555 C CA . ALA A 1 76 ? 9.479 -2.514 -9.541 1.00 92.44 76 ALA A CA 1
ATOM 556 C C . ALA A 1 76 ? 10.792 -3.022 -10.154 1.00 92.44 76 ALA A C 1
ATOM 558 O O . ALA A 1 76 ? 11.157 -2.584 -11.244 1.00 92.44 76 ALA A O 1
ATOM 559 N N . GLU A 1 77 ? 11.460 -3.986 -9.517 1.00 94.69 77 GLU A N 1
ATOM 560 C CA . GLU A 1 77 ? 12.675 -4.615 -10.047 1.00 94.69 77 GLU A CA 1
ATOM 561 C C . GLU A 1 77 ? 12.416 -5.327 -11.378 1.00 94.69 77 GLU A C 1
ATOM 563 O O . GLU A 1 77 ? 13.160 -5.142 -12.344 1.00 94.69 77 GLU A O 1
ATOM 568 N N . MET A 1 78 ? 11.318 -6.083 -11.478 1.00 93.56 78 MET A N 1
ATOM 569 C CA . MET A 1 78 ? 10.930 -6.743 -12.726 1.00 93.56 78 MET A CA 1
ATOM 570 C C . MET A 1 78 ? 10.676 -5.742 -13.859 1.00 93.56 78 MET A C 1
ATOM 572 O O . MET A 1 78 ? 11.042 -5.999 -15.009 1.00 93.56 78 MET A O 1
ATOM 576 N N . LEU A 1 79 ? 10.027 -4.613 -13.563 1.00 91.81 79 LEU A N 1
ATOM 577 C CA . LEU A 1 79 ? 9.783 -3.555 -14.543 1.00 91.81 79 LEU A CA 1
ATOM 578 C C . LEU A 1 79 ? 11.083 -2.845 -14.928 1.00 91.81 79 LEU A C 1
ATOM 580 O O . LEU A 1 79 ? 11.321 -2.647 -16.116 1.00 91.81 79 LEU A O 1
ATOM 584 N N . ALA A 1 80 ? 11.946 -2.530 -13.961 1.00 91.94 80 ALA A N 1
ATOM 585 C CA . ALA A 1 80 ? 13.248 -1.918 -14.208 1.00 91.94 80 ALA A CA 1
ATOM 586 C C . ALA A 1 80 ? 14.128 -2.806 -15.098 1.00 91.94 80 ALA A C 1
ATOM 588 O O . ALA A 1 80 ? 14.711 -2.313 -16.061 1.00 91.94 80 ALA A O 1
ATOM 589 N N . GLY A 1 81 ? 14.149 -4.119 -14.846 1.00 93.38 81 GLY A N 1
ATOM 590 C CA . GLY A 1 81 ? 14.844 -5.085 -15.697 1.00 93.38 81 GLY A CA 1
ATOM 591 C C . GLY A 1 81 ? 14.329 -5.079 -17.139 1.00 93.38 81 GLY A C 1
ATOM 592 O O . GLY A 1 81 ? 15.122 -5.026 -18.072 1.00 93.38 81 GLY A O 1
ATOM 593 N N . ARG A 1 82 ? 13.004 -5.046 -17.341 1.00 91.50 82 ARG A N 1
ATOM 594 C CA . ARG A 1 82 ? 12.394 -4.969 -18.686 1.00 91.50 82 ARG A CA 1
ATOM 595 C C . ARG A 1 82 ? 12.648 -3.642 -19.399 1.00 91.50 82 ARG A C 1
ATOM 597 O O . ARG A 1 82 ? 12.692 -3.614 -20.622 1.00 91.50 82 ARG A O 1
ATOM 604 N N . VAL A 1 83 ? 12.761 -2.545 -18.654 1.00 89.88 83 VAL A N 1
ATOM 605 C CA . VAL A 1 83 ? 13.125 -1.236 -19.215 1.00 89.88 83 VAL A CA 1
ATOM 606 C C . VAL A 1 83 ? 14.603 -1.213 -19.610 1.00 89.88 83 VAL A C 1
ATOM 608 O O . VAL A 1 83 ? 14.941 -0.641 -20.642 1.00 89.88 83 VAL A O 1
ATOM 611 N N . ALA A 1 84 ? 15.472 -1.839 -18.812 1.00 87.50 84 ALA A N 1
ATOM 612 C CA . ALA A 1 84 ? 16.906 -1.914 -19.074 1.00 87.50 84 ALA A CA 1
ATOM 613 C C . ALA A 1 84 ? 17.256 -2.841 -20.252 1.00 87.50 84 ALA A C 1
ATOM 615 O O . ALA A 1 84 ? 18.198 -2.549 -20.985 1.00 87.50 84 ALA A O 1
ATOM 616 N N . ASP A 1 85 ? 16.489 -3.917 -20.453 1.00 84.00 85 ASP A N 1
ATOM 617 C CA . ASP A 1 85 ? 16.625 -4.842 -21.582 1.00 84.00 85 ASP A CA 1
ATOM 618 C C . ASP A 1 85 ? 15.258 -5.138 -22.237 1.00 84.00 85 ASP A C 1
ATOM 620 O O . ASP A 1 85 ? 14.576 -6.111 -21.891 1.00 84.00 85 ASP A O 1
ATOM 624 N N . PRO A 1 86 ? 14.827 -4.301 -23.197 1.00 70.31 86 PRO A N 1
ATOM 625 C CA . PRO A 1 86 ? 13.554 -4.481 -23.885 1.00 70.31 86 PRO A CA 1
ATOM 626 C C . PRO A 1 86 ? 13.561 -5.622 -24.925 1.00 70.31 86 PRO A C 1
ATOM 628 O O . PRO A 1 86 ? 12.503 -5.898 -25.493 1.00 70.31 86 PRO A O 1
ATOM 631 N N . GLY A 1 87 ? 14.709 -6.271 -25.193 1.00 65.88 87 GLY A N 1
ATOM 632 C CA . GLY A 1 87 ? 14.906 -7.199 -26.318 1.00 65.88 87 GLY A CA 1
ATOM 633 C C . GLY A 1 87 ? 15.328 -8.635 -25.968 1.00 65.88 87 GLY A C 1
ATOM 634 O O . GLY A 1 87 ? 15.162 -9.518 -26.807 1.00 65.88 87 GLY A O 1
ATOM 635 N N . GLY A 1 88 ? 15.787 -8.921 -24.745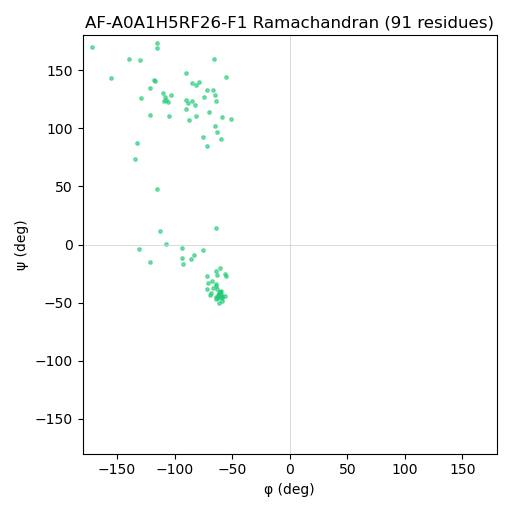 1.00 58.97 88 GLY A N 1
ATOM 636 C CA . GLY A 1 88 ? 16.375 -10.215 -24.347 1.00 58.97 88 GLY A CA 1
ATOM 637 C C . GLY A 1 88 ? 15.476 -11.467 -24.371 1.00 58.97 88 GLY A C 1
ATOM 638 O O . GLY A 1 88 ? 15.841 -12.496 -23.803 1.00 58.97 88 GLY A O 1
ATOM 639 N N . ARG A 1 89 ? 14.293 -11.423 -25.004 1.00 57.19 89 ARG A N 1
ATOM 640 C CA . ARG A 1 89 ? 13.437 -12.602 -25.247 1.00 57.19 89 ARG A CA 1
ATOM 641 C C . ARG A 1 89 ? 13.389 -13.091 -26.698 1.00 57.19 89 ARG A C 1
ATOM 643 O O . ARG A 1 89 ? 12.726 -14.099 -26.926 1.00 57.19 89 ARG A O 1
ATOM 650 N N . ASP A 1 90 ? 14.101 -12.456 -27.632 1.00 53.50 90 ASP A N 1
ATOM 651 C CA . ASP A 1 90 ? 14.069 -12.824 -29.062 1.00 53.50 90 ASP A CA 1
ATOM 652 C C . ASP A 1 90 ? 15.382 -13.403 -29.629 1.00 53.50 90 ASP A C 1
ATOM 654 O O . ASP A 1 90 ? 15.498 -13.608 -30.835 1.00 53.50 90 ASP A O 1
ATOM 658 N N . GLU A 1 91 ? 16.356 -13.759 -28.789 1.00 50.28 91 GLU A N 1
ATOM 659 C CA . GLU A 1 91 ? 17.628 -14.359 -29.233 1.00 50.28 91 GLU A CA 1
ATOM 660 C C . GLU A 1 91 ? 17.842 -15.801 -28.738 1.00 50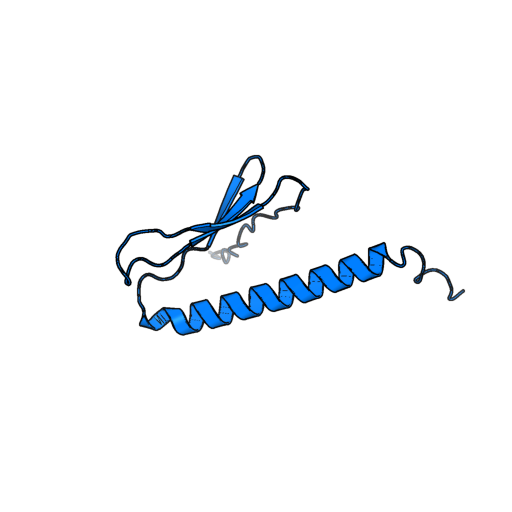.28 91 GLU A C 1
ATOM 662 O O . GLU A 1 91 ? 18.906 -16.193 -28.275 1.00 50.28 91 GLU A O 1
ATOM 667 N N . CYS A 1 92 ? 16.802 -16.622 -28.914 1.00 48.97 92 CYS A N 1
ATOM 668 C CA . CYS A 1 92 ? 16.910 -18.079 -29.033 1.00 48.97 92 CYS A CA 1
ATOM 669 C C . CYS A 1 92 ? 16.044 -18.552 -30.216 1.00 48.97 92 CYS A C 1
ATOM 671 O O . CYS A 1 92 ? 14.974 -19.134 -30.019 1.00 48.97 92 CYS A O 1
ATOM 673 N N . ARG A 1 93 ? 16.491 -18.296 -31.451 1.00 41.88 93 ARG A N 1
ATOM 674 C CA . ARG A 1 93 ? 16.038 -19.029 -32.640 1.00 41.88 93 ARG A CA 1
ATOM 675 C C . ARG A 1 93 ? 17.195 -19.324 -33.579 1.00 41.88 93 ARG A C 1
ATOM 677 O O . ARG A 1 93 ? 17.993 -18.398 -33.823 1.00 41.88 93 ARG A O 1
#

Radius of gyration: 19.61 Å; Cα contacts (8 Å, |Δi|>4): 65; chains: 1; bounding box: 54×39×52 Å